Protein AF-A0A369W8A1-F1 (afdb_monomer_lite)

Secondary structure (DSSP, 8-state):
--HHHHHHHHHHTTSSS-EEE-TTSSEEEEEETTTEEEEEEEEGGGTEEEEEEEE-S--TTSHHHHHHHHHHHHTT-TTS-TTTS--TTTEEEEEEEETTEEEEEEEESS--HHHHHHHHHHHHHHHHHHHHHH-HHHHHHHH-----

pLDDT: mean 90.59, std 8.8, range [39.28, 98.0]

Radius of gyration: 14.81 Å; chains: 1; bounding box: 36×37×38 Å

Structure (mmCIF, N/CA/C/O backbone):
data_AF-A0A369W8A1-F1
#
_entry.id   AF-A0A369W8A1-F1
#
loop_
_atom_site.group_PDB
_atom_site.id
_atom_site.type_symbol
_atom_site.label_atom_id
_atom_site.label_alt_id
_atom_site.label_comp_id
_atom_site.label_asym_id
_atom_site.label_entity_id
_atom_site.label_seq_id
_atom_site.pdbx_PDB_ins_code
_atom_site.Cartn_x
_atom_site.Cartn_y
_atom_site.Cartn_z
_atom_site.occupancy
_atom_site.B_iso_or_equiv
_atom_site.auth_seq_id
_atom_site.auth_comp_id
_atom_site.auth_asym_id
_atom_site.auth_atom_id
_atom_site.pdbx_PDB_model_num
ATOM 1 N N . MET A 1 1 ? -5.017 -0.514 19.519 1.00 83.12 1 MET A N 1
ATOM 2 C CA . MET A 1 1 ? -3.753 -0.119 18.862 1.00 83.12 1 MET A CA 1
ATOM 3 C C . MET A 1 1 ? -4.070 0.862 17.750 1.00 83.12 1 MET A C 1
ATOM 5 O O . MET A 1 1 ? -4.787 0.500 16.817 1.00 83.12 1 MET A O 1
ATOM 9 N N . THR A 1 2 ? -3.591 2.091 17.908 1.00 90.31 2 THR A N 1
ATOM 10 C CA . THR A 1 2 ? -3.759 3.204 16.963 1.00 90.31 2 THR A CA 1
ATOM 11 C C . THR A 1 2 ? -2.743 3.112 15.814 1.00 90.31 2 THR A C 1
ATOM 13 O O . THR A 1 2 ? -1.913 2.198 15.776 1.00 90.31 2 THR A O 1
ATOM 16 N N . ILE A 1 3 ? -2.806 4.045 14.858 1.00 89.44 3 ILE A N 1
ATOM 17 C CA . ILE A 1 3 ? -1.811 4.157 13.778 1.00 89.44 3 ILE A CA 1
ATOM 18 C C . ILE A 1 3 ? -0.406 4.463 14.334 1.00 89.44 3 ILE A C 1
ATOM 20 O O . ILE A 1 3 ? 0.502 3.694 14.009 1.00 89.44 3 ILE A O 1
ATOM 24 N N . PRO A 1 4 ? -0.201 5.488 15.195 1.00 90.88 4 PRO A N 1
ATOM 25 C CA . PRO A 1 4 ? 1.105 5.745 15.807 1.00 90.88 4 PRO A CA 1
ATOM 26 C C . PRO A 1 4 ? 1.690 4.529 16.531 1.00 90.88 4 PRO A C 1
ATOM 28 O O . PRO A 1 4 ? 2.847 4.192 16.294 1.00 90.88 4 PRO A O 1
ATOM 31 N N . ASP A 1 5 ? 0.893 3.821 17.341 1.00 91.81 5 ASP A N 1
ATOM 32 C CA . ASP A 1 5 ? 1.361 2.636 18.081 1.00 91.81 5 ASP A CA 1
ATOM 33 C C . ASP A 1 5 ? 1.887 1.547 17.131 1.00 91.81 5 ASP A C 1
ATOM 35 O O . ASP A 1 5 ? 2.924 0.915 17.364 1.00 91.81 5 ASP A O 1
ATOM 39 N N . ALA A 1 6 ? 1.164 1.323 16.028 1.00 92.31 6 ALA A N 1
ATOM 40 C CA . ALA A 1 6 ? 1.552 0.345 15.025 1.00 92.31 6 ALA A CA 1
ATOM 41 C C . ALA A 1 6 ? 2.843 0.766 14.305 1.00 92.31 6 ALA A C 1
ATOM 43 O O . ALA A 1 6 ? 3.742 -0.059 14.155 1.00 92.31 6 ALA A O 1
ATOM 44 N N . LEU A 1 7 ? 2.969 2.036 13.902 1.00 91.12 7 LEU A N 1
ATOM 45 C CA . LEU A 1 7 ? 4.183 2.564 13.266 1.00 91.12 7 LEU A CA 1
ATOM 46 C C . LEU A 1 7 ? 5.392 2.519 14.212 1.00 91.12 7 LEU A C 1
ATOM 48 O O . LEU A 1 7 ? 6.480 2.123 13.795 1.00 91.12 7 LEU A O 1
ATOM 52 N N . GLN A 1 8 ? 5.201 2.832 15.496 1.00 90.88 8 GLN A N 1
ATOM 53 C CA . GLN A 1 8 ? 6.245 2.751 16.518 1.00 90.88 8 GLN A CA 1
ATOM 54 C C . GLN A 1 8 ? 6.793 1.329 16.665 1.00 90.88 8 GLN A C 1
ATOM 56 O O . GLN A 1 8 ? 8.005 1.147 16.788 1.00 90.88 8 GLN A O 1
ATOM 61 N N . THR A 1 9 ? 5.928 0.316 16.573 1.00 92.31 9 THR A N 1
ATOM 62 C CA . THR A 1 9 ? 6.351 -1.094 16.582 1.00 92.31 9 THR A CA 1
ATOM 63 C C . THR A 1 9 ? 7.307 -1.400 15.421 1.00 92.31 9 THR A C 1
ATOM 65 O O . THR A 1 9 ? 8.271 -2.144 15.586 1.00 92.31 9 THR A O 1
ATOM 68 N N . TYR A 1 10 ? 7.079 -0.817 14.240 1.00 89.94 10 TYR A N 1
ATOM 69 C CA . TYR A 1 10 ? 7.957 -0.994 13.079 1.00 89.94 10 TYR A CA 1
ATOM 70 C C . TYR A 1 10 ? 9.286 -0.243 13.207 1.00 89.94 10 TYR A C 1
ATOM 72 O O . TYR A 1 10 ? 10.302 -0.750 12.733 1.00 89.94 10 TYR A O 1
ATOM 80 N N . VAL A 1 11 ? 9.306 0.910 13.886 1.00 87.38 11 VAL A N 1
ATOM 81 C CA . VAL A 1 11 ? 10.557 1.605 14.236 1.00 87.38 11 VAL A CA 1
ATOM 82 C C . VAL A 1 11 ? 11.378 0.780 15.223 1.00 87.38 11 VAL A C 1
ATOM 84 O O . VAL A 1 11 ? 12.561 0.551 14.998 1.00 87.38 11 VAL A O 1
ATOM 87 N N . GLN A 1 12 ? 10.750 0.262 16.282 1.00 90.25 12 GLN A N 1
ATOM 88 C CA . GLN A 1 12 ? 11.426 -0.570 17.288 1.00 90.25 12 GLN A CA 1
ATOM 89 C C . GLN A 1 12 ? 12.017 -1.854 16.695 1.00 90.25 12 GLN A C 1
ATOM 91 O O . GLN A 1 12 ? 13.050 -2.328 17.152 1.00 90.25 12 GLN A O 1
ATOM 96 N N . ARG A 1 13 ? 11.381 -2.405 15.656 1.00 88.25 13 ARG A N 1
ATOM 97 C CA . ARG A 1 13 ? 11.874 -3.577 14.915 1.00 88.25 13 ARG A CA 1
ATOM 98 C C . ARG A 1 13 ? 12.942 -3.242 13.868 1.00 88.25 13 ARG A C 1
ATOM 100 O O . ARG A 1 13 ? 13.361 -4.139 13.147 1.00 88.25 13 ARG A O 1
ATOM 107 N N . GLY A 1 14 ? 13.334 -1.974 13.727 1.00 84.12 14 GLY A N 1
ATOM 108 C CA . GLY A 1 14 ? 14.305 -1.522 12.727 1.00 84.12 14 GLY A CA 1
ATOM 109 C C . GLY A 1 14 ? 13.802 -1.565 11.279 1.00 84.12 14 GLY A C 1
ATOM 110 O O . GLY A 1 14 ? 14.586 -1.364 10.357 1.00 84.12 14 GLY A O 1
ATOM 111 N N . ILE A 1 15 ? 12.504 -1.813 11.058 1.00 84.31 15 ILE A N 1
ATOM 112 C CA . ILE A 1 15 ? 11.904 -1.858 9.716 1.00 84.31 15 ILE A CA 1
ATOM 113 C C . ILE A 1 15 ? 11.782 -0.437 9.164 1.00 84.31 15 ILE A C 1
ATOM 115 O O . ILE A 1 15 ? 12.134 -0.184 8.014 1.00 84.31 15 ILE A O 1
ATOM 119 N N . PHE A 1 16 ? 11.311 0.500 9.987 1.00 86.06 16 PHE A N 1
ATOM 120 C CA . PHE A 1 16 ? 11.328 1.927 9.671 1.00 86.06 16 PHE A CA 1
ATOM 121 C C . PHE A 1 16 ? 12.467 2.594 10.435 1.00 86.06 16 PHE A C 1
ATOM 123 O O . PHE A 1 16 ? 12.690 2.284 11.602 1.00 86.06 16 PHE A O 1
ATOM 130 N N . LYS A 1 17 ? 13.159 3.555 9.815 1.00 81.56 17 LYS A N 1
ATOM 131 C CA . LYS A 1 17 ? 14.2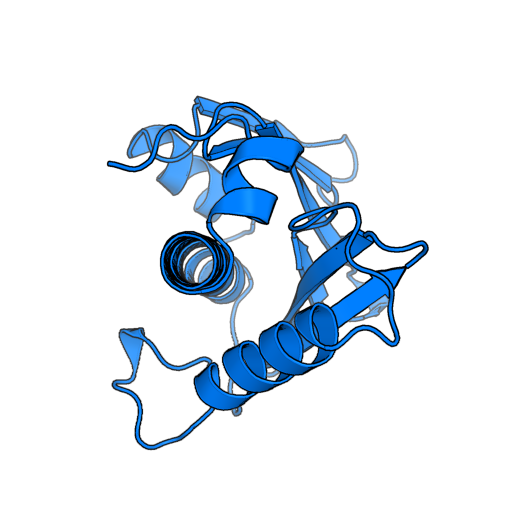22 4.298 10.516 1.00 81.56 17 LYS A CA 1
ATOM 132 C C . LYS A 1 17 ? 13.658 5.187 11.633 1.00 81.56 17 LYS A C 1
ATOM 134 O O . LYS A 1 17 ? 14.233 5.283 12.709 1.00 81.56 17 LYS A O 1
ATOM 139 N N . SER A 1 18 ? 12.550 5.861 11.345 1.00 81.06 18 SER A N 1
ATOM 140 C CA . SER A 1 18 ? 11.785 6.718 12.254 1.00 81.06 18 SER A CA 1
ATOM 141 C C . SER A 1 18 ? 10.435 7.040 11.609 1.00 81.06 18 SER A C 1
ATOM 143 O O . SER A 1 18 ? 10.258 6.791 10.412 1.00 81.06 18 SER A O 1
ATOM 145 N N . PHE A 1 19 ? 9.501 7.614 12.372 1.00 85.31 19 PHE A N 1
ATOM 146 C CA . PHE A 1 19 ? 8.342 8.297 11.802 1.00 85.31 19 PHE A CA 1
ATOM 147 C C . PHE A 1 19 ? 8.119 9.658 12.473 1.00 85.31 19 PHE A C 1
ATOM 149 O O . PHE A 1 19 ? 8.480 9.845 13.633 1.00 85.31 19 PHE A O 1
ATOM 156 N N . ASN A 1 20 ? 7.526 10.596 11.740 1.00 86.75 20 ASN A N 1
ATOM 157 C CA . ASN A 1 20 ? 7.063 11.882 12.247 1.00 86.75 20 ASN A CA 1
ATOM 158 C C . ASN A 1 20 ? 5.551 11.987 12.048 1.00 86.75 20 ASN A C 1
ATOM 160 O O . ASN A 1 20 ? 5.070 11.772 10.936 1.00 86.75 20 ASN A O 1
ATOM 164 N N . ALA A 1 21 ? 4.812 12.316 13.104 1.00 87.88 21 ALA A N 1
ATOM 165 C CA . ALA A 1 21 ? 3.382 12.583 13.021 1.00 87.88 21 ALA A CA 1
ATOM 166 C C . ALA A 1 21 ? 3.149 14.079 12.791 1.00 87.88 21 ALA A C 1
ATOM 168 O O . ALA A 1 21 ? 3.687 14.914 13.516 1.00 87.88 21 ALA A O 1
ATOM 169 N N . GLN A 1 22 ? 2.324 14.424 11.806 1.00 86.00 22 GLN A N 1
ATOM 170 C CA . GLN A 1 22 ? 1.840 15.795 11.660 1.00 86.00 22 GLN A CA 1
ATOM 171 C C . GLN A 1 22 ? 0.900 16.154 12.831 1.00 86.00 22 GLN A C 1
ATOM 173 O O . GLN A 1 22 ? 0.329 15.245 13.442 1.00 86.00 22 GLN A O 1
ATOM 178 N N . PRO A 1 23 ? 0.692 17.449 13.150 1.00 80.88 23 PRO A N 1
ATOM 179 C CA . PRO A 1 23 ? -0.108 17.871 14.308 1.00 80.88 23 PRO A CA 1
ATOM 180 C C . PRO A 1 23 ? -1.533 17.302 14.348 1.00 80.88 23 PRO A C 1
ATOM 182 O O . PRO A 1 23 ? -2.089 17.092 15.421 1.00 80.88 23 PRO A O 1
ATOM 185 N N . ASP A 1 24 ? -2.119 17.018 13.1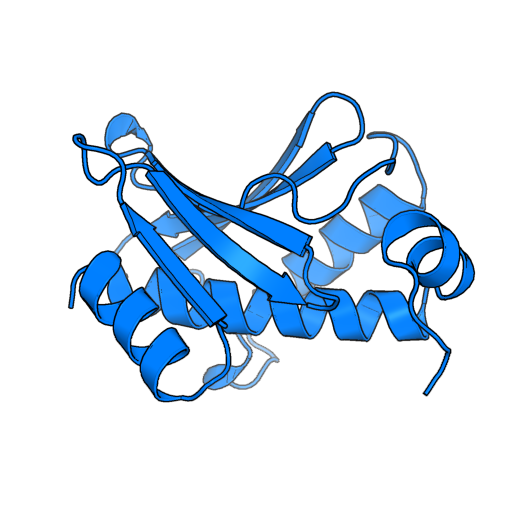82 1.00 81.44 24 ASP A N 1
ATOM 186 C CA . ASP A 1 24 ? -3.456 16.433 13.054 1.00 81.44 24 ASP A CA 1
ATOM 187 C C . ASP A 1 24 ? -3.497 14.910 13.279 1.00 81.44 24 ASP A C 1
ATOM 189 O O . ASP A 1 24 ? -4.577 14.319 13.246 1.00 81.44 24 ASP A O 1
ATOM 193 N N . GLN A 1 25 ? -2.334 14.272 13.467 1.00 79.56 25 GLN A N 1
ATOM 194 C CA . GLN A 1 25 ? -2.128 12.822 13.555 1.00 79.56 25 GLN A CA 1
ATOM 195 C C . GLN A 1 25 ? -2.822 12.030 12.438 1.00 79.56 25 GLN A C 1
ATOM 197 O O . GLN A 1 25 ? -3.193 10.865 12.602 1.00 79.56 25 GLN A O 1
ATOM 202 N N . ARG A 1 26 ? -3.010 12.658 11.275 1.00 85.19 26 ARG A N 1
ATOM 203 C CA . ARG A 1 26 ? -3.565 12.007 10.084 1.00 85.19 26 ARG A CA 1
ATOM 204 C C . ARG A 1 26 ? -2.499 11.700 9.062 1.00 85.19 26 ARG A C 1
ATOM 206 O O . ARG A 1 26 ? -2.750 10.890 8.179 1.00 85.19 26 ARG A O 1
ATOM 213 N N . LYS A 1 27 ? -1.332 12.325 9.152 1.00 88.94 27 LYS A N 1
ATOM 214 C CA . LYS A 1 27 ? -0.215 12.075 8.247 1.00 88.94 27 LYS A CA 1
ATOM 215 C C . LYS A 1 27 ? 1.013 11.685 9.042 1.00 88.94 27 LYS A C 1
ATOM 217 O O . LYS A 1 27 ? 1.346 12.334 10.034 1.00 88.94 27 LYS A O 1
ATOM 222 N N . PHE A 1 28 ? 1.667 10.632 8.580 1.00 89.00 28 PHE A N 1
ATOM 223 C CA . PHE A 1 28 ? 2.867 10.093 9.189 1.00 89.00 28 PHE A CA 1
ATOM 224 C C . PHE A 1 28 ? 3.930 9.905 8.119 1.00 89.00 28 PHE A C 1
ATOM 226 O O . PHE A 1 28 ? 3.725 9.141 7.175 1.00 89.00 28 PHE A O 1
ATOM 233 N N . ASP A 1 29 ? 5.057 10.583 8.281 1.00 86.19 29 ASP A N 1
ATOM 234 C CA . ASP A 1 29 ? 6.186 10.515 7.359 1.00 86.19 29 ASP A CA 1
ATOM 235 C C . ASP A 1 29 ? 7.212 9.545 7.931 1.00 86.19 29 ASP A C 1
ATOM 237 O O . ASP A 1 29 ? 7.593 9.680 9.090 1.00 86.19 29 ASP A O 1
ATOM 241 N N . PHE A 1 30 ? 7.684 8.580 7.151 1.00 81.75 30 PHE A N 1
ATOM 242 C CA . PHE A 1 30 ? 8.701 7.628 7.596 1.00 81.75 30 PHE A CA 1
ATOM 243 C C . PHE A 1 30 ? 9.667 7.302 6.462 1.00 81.75 30 PHE A C 1
ATOM 245 O O . PHE A 1 30 ? 9.395 7.542 5.287 1.00 81.75 30 PHE A O 1
ATOM 252 N N . VAL A 1 31 ? 10.842 6.794 6.824 1.00 78.38 31 VAL A N 1
ATOM 253 C CA . VAL A 1 31 ? 11.870 6.390 5.859 1.00 78.38 31 VAL A CA 1
ATOM 254 C C . VAL A 1 31 ? 11.938 4.872 5.823 1.00 78.38 31 VAL A C 1
ATOM 256 O O . VAL A 1 31 ? 12.181 4.237 6.853 1.00 78.38 31 VAL A O 1
ATOM 259 N N . TRP A 1 32 ? 11.735 4.309 4.634 1.00 80.94 32 TRP A N 1
ATOM 260 C CA . TRP A 1 32 ? 11.678 2.869 4.395 1.00 80.94 32 TRP A CA 1
ATOM 261 C C . TRP A 1 32 ? 12.206 2.523 2.993 1.00 80.94 32 TRP A C 1
ATOM 263 O O . TRP A 1 32 ? 12.472 3.440 2.226 1.00 80.94 32 TRP A O 1
ATOM 273 N N . LEU A 1 33 ? 12.431 1.231 2.704 1.00 73.38 33 LEU A N 1
ATOM 274 C CA . LEU A 1 33 ? 12.827 0.636 1.406 1.00 73.38 33 LEU A CA 1
ATOM 275 C C . LEU A 1 33 ? 13.706 1.540 0.507 1.00 73.38 33 LEU A C 1
AT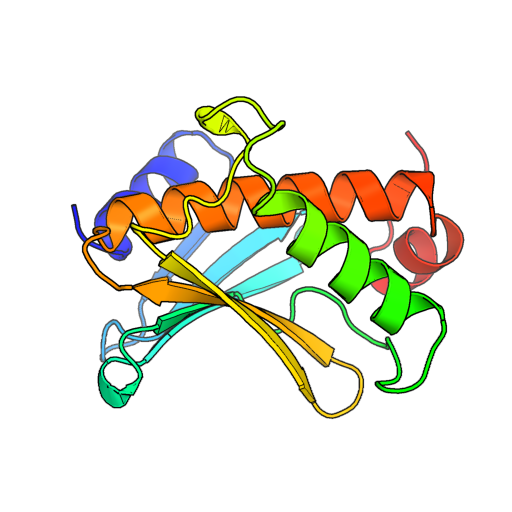OM 277 O O . LEU A 1 33 ? 13.222 2.440 -0.177 1.00 73.38 33 LEU A O 1
ATOM 281 N N . ASN A 1 34 ? 15.023 1.301 0.503 1.00 71.62 34 ASN A N 1
ATOM 282 C CA . ASN A 1 34 ? 16.032 2.126 -0.189 1.00 71.62 34 ASN A CA 1
ATOM 283 C C . ASN A 1 34 ? 16.071 3.593 0.280 1.00 71.62 34 ASN A C 1
ATOM 285 O O . ASN A 1 34 ? 16.364 4.511 -0.484 1.00 71.62 34 ASN A O 1
ATOM 289 N N . ARG A 1 35 ? 15.793 3.817 1.574 1.00 72.44 35 ARG A N 1
ATOM 290 C CA . ARG A 1 35 ? 15.819 5.135 2.240 1.00 72.44 35 ARG A CA 1
ATOM 291 C C . ARG A 1 35 ? 14.887 6.170 1.596 1.00 72.44 35 ARG A C 1
ATOM 293 O O . ARG A 1 35 ? 15.097 7.373 1.764 1.00 72.44 35 ARG A O 1
ATOM 300 N N . LYS A 1 36 ? 13.844 5.727 0.893 1.00 78.69 36 LYS A N 1
ATOM 301 C CA . LYS A 1 36 ? 12.827 6.624 0.350 1.00 78.69 36 LYS A CA 1
ATOM 302 C C . LYS A 1 36 ? 11.911 7.095 1.472 1.00 78.69 36 LYS A C 1
ATOM 304 O O . LYS A 1 36 ? 11.589 6.360 2.409 1.00 78.69 36 LYS A O 1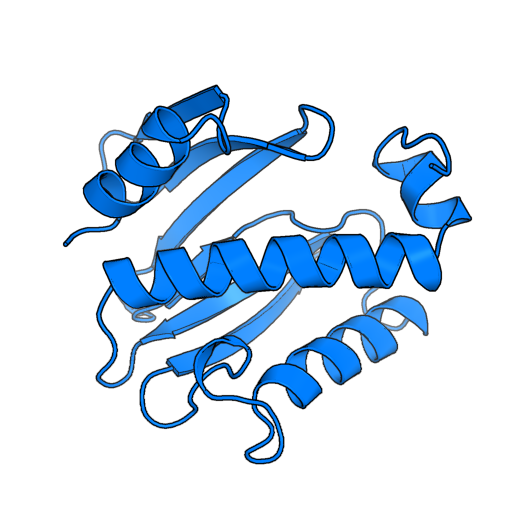
ATOM 309 N N . ARG A 1 37 ? 11.509 8.360 1.386 1.00 82.38 37 ARG A N 1
ATOM 310 C CA . ARG A 1 37 ? 10.483 8.908 2.267 1.00 82.38 37 ARG A CA 1
ATOM 311 C C . ARG A 1 37 ? 9.129 8.419 1.767 1.00 82.38 37 ARG A C 1
ATOM 313 O O . ARG A 1 37 ? 8.832 8.546 0.585 1.00 82.38 37 ARG A O 1
ATOM 320 N N . MET A 1 38 ? 8.355 7.840 2.668 1.00 85.75 38 MET A N 1
ATOM 321 C CA . MET A 1 38 ? 7.005 7.361 2.422 1.00 85.75 38 MET A CA 1
ATOM 322 C C . MET A 1 38 ? 6.057 8.004 3.426 1.00 85.75 38 MET A C 1
ATOM 324 O O . MET A 1 38 ? 6.473 8.464 4.494 1.00 85.75 38 MET A O 1
ATOM 328 N N . HIS A 1 39 ? 4.776 8.022 3.074 1.00 90.19 39 HIS A N 1
ATOM 329 C CA . HIS A 1 39 ? 3.755 8.709 3.850 1.00 90.19 39 HIS A CA 1
ATOM 330 C C . HIS A 1 39 ? 2.563 7.790 4.089 1.00 90.19 39 HIS A C 1
ATOM 332 O O . HIS A 1 39 ? 2.057 7.165 3.158 1.00 90.19 39 HIS A O 1
ATOM 338 N N . VAL A 1 40 ? 2.081 7.732 5.327 1.00 92.56 40 VAL A N 1
ATOM 339 C CA . VAL A 1 40 ? 0.811 7.095 5.688 1.00 92.56 40 VAL A CA 1
ATOM 340 C C . VAL A 1 40 ? -0.205 8.171 5.998 1.00 92.56 40 VAL A C 1
ATOM 342 O O . VAL A 1 40 ? 0.024 9.019 6.856 1.00 92.56 40 VAL A O 1
ATOM 345 N N . HIS A 1 41 ? -1.336 8.129 5.303 1.00 93.94 41 HIS A N 1
ATOM 346 C CA . HIS A 1 41 ? -2.450 9.045 5.491 1.00 93.94 41 HIS A CA 1
ATOM 347 C C . HIS A 1 41 ? -3.662 8.307 6.058 1.00 93.94 41 HIS A C 1
ATOM 349 O O . HIS A 1 41 ? -4.145 7.344 5.464 1.00 93.94 41 HIS A O 1
ATOM 355 N N . TRP A 1 42 ? -4.199 8.805 7.166 1.00 93.31 42 TRP A N 1
ATOM 356 C CA . TRP A 1 42 ? -5.510 8.455 7.686 1.00 93.31 42 TRP A CA 1
ATOM 357 C C . TRP A 1 42 ? -6.564 9.427 7.169 1.00 93.31 42 TRP A C 1
ATOM 359 O O . TRP A 1 42 ? -6.601 10.603 7.535 1.00 93.31 42 TRP A O 1
ATOM 369 N N . ASN A 1 43 ? -7.456 8.924 6.325 1.00 90.69 43 ASN A N 1
ATOM 370 C CA . ASN A 1 43 ? -8.630 9.651 5.882 1.00 90.69 43 ASN A CA 1
ATOM 371 C C . ASN A 1 43 ? -9.843 9.196 6.696 1.00 90.69 43 ASN A C 1
ATOM 373 O O . ASN A 1 43 ? -10.498 8.216 6.341 1.00 90.69 43 ASN A O 1
ATOM 377 N N . ALA A 1 44 ? -10.151 9.939 7.761 1.00 87.56 44 ALA A N 1
ATOM 378 C CA . ALA A 1 44 ? -11.298 9.660 8.621 1.00 87.56 44 ALA A CA 1
ATOM 379 C C . ALA A 1 44 ? -12.631 9.674 7.847 1.00 87.56 44 ALA A C 1
ATOM 381 O O . ALA A 1 44 ? -13.458 8.794 8.047 1.00 87.56 44 ALA A O 1
ATOM 382 N N . GLY A 1 45 ? -12.813 10.608 6.904 1.00 88.94 45 GLY A N 1
ATOM 383 C CA . GLY A 1 45 ? -14.050 10.711 6.118 1.00 88.94 45 GLY A CA 1
ATOM 384 C C . GLY A 1 45 ? -14.280 9.532 5.167 1.00 88.94 45 GLY A C 1
ATOM 385 O O . GLY A 1 45 ? -15.418 9.201 4.858 1.00 88.94 45 GLY A O 1
ATOM 386 N N . ARG A 1 46 ? -13.208 8.869 4.715 1.00 90.19 46 ARG A N 1
ATOM 387 C CA . ARG A 1 46 ? -13.279 7.651 3.886 1.00 90.19 46 ARG A CA 1
ATOM 388 C C . ARG A 1 46 ? -13.033 6.366 4.674 1.00 90.19 46 ARG A C 1
ATOM 390 O O . ARG A 1 46 ? -12.962 5.307 4.052 1.00 90.19 46 ARG A O 1
ATOM 397 N N . ASN A 1 47 ? -12.847 6.471 5.990 1.00 94.19 47 ASN A N 1
ATOM 398 C CA . ASN A 1 47 ? -12.421 5.394 6.879 1.00 94.19 47 ASN A CA 1
ATOM 399 C C . ASN A 1 47 ? -11.239 4.581 6.311 1.00 94.19 47 ASN A C 1
ATOM 401 O O . ASN A 1 47 ? -11.274 3.353 6.294 1.00 94.19 47 ASN A O 1
ATOM 405 N N . ALA A 1 48 ? -10.222 5.250 5.755 1.00 96.06 48 ALA A N 1
ATOM 406 C CA . ALA A 1 48 ? -9.161 4.591 4.988 1.00 96.06 48 ALA A CA 1
ATOM 407 C C . ALA A 1 48 ? -7.752 5.019 5.401 1.00 96.06 48 ALA A C 1
ATOM 409 O O . ALA A 1 48 ? -7.474 6.209 5.548 1.00 96.06 48 ALA A O 1
ATOM 410 N N . ILE A 1 49 ? -6.853 4.041 5.526 1.00 96.56 49 ILE A N 1
ATOM 411 C CA . ILE A 1 49 ? -5.411 4.240 5.702 1.00 96.56 49 ILE A CA 1
ATOM 412 C C . ILE A 1 49 ? -4.742 4.022 4.350 1.00 96.56 49 ILE A C 1
ATOM 414 O O . ILE A 1 49 ? -4.941 2.980 3.731 1.00 96.56 49 ILE A O 1
ATOM 418 N N . VAL A 1 50 ? -3.949 4.981 3.884 1.00 96.06 50 VAL A N 1
ATOM 419 C CA . VAL A 1 50 ? -3.311 4.933 2.564 1.00 96.06 50 VAL A CA 1
ATOM 420 C C . VAL A 1 50 ? -1.823 5.224 2.694 1.00 96.06 50 VAL A C 1
ATOM 422 O O . VAL A 1 50 ? -1.443 6.287 3.175 1.00 96.06 50 VAL A O 1
ATOM 425 N N . PHE A 1 51 ? -0.989 4.299 2.228 1.00 94.44 51 PHE A N 1
ATOM 426 C CA . PHE A 1 51 ? 0.411 4.562 1.920 1.00 94.44 51 PHE A CA 1
ATOM 427 C C . PHE A 1 51 ? 0.447 5.334 0.600 1.00 94.44 51 PHE A C 1
ATOM 429 O O . PHE A 1 51 ? 0.038 4.823 -0.450 1.00 94.44 51 PHE A O 1
ATOM 436 N N . LYS A 1 52 ? 0.865 6.594 0.662 1.00 92.81 52 LYS A N 1
ATOM 437 C CA . LYS A 1 52 ? 0.981 7.466 -0.505 1.00 92.81 52 LYS A CA 1
ATOM 438 C C . LYS A 1 52 ? 2.319 7.250 -1.192 1.00 92.81 52 LYS A C 1
ATOM 440 O O . LYS A 1 52 ? 3.302 6.887 -0.551 1.00 92.81 52 LYS A O 1
ATOM 445 N N . ASP A 1 53 ? 2.300 7.489 -2.498 1.00 90.88 53 ASP A N 1
ATOM 446 C CA . ASP A 1 53 ? 3.495 7.618 -3.330 1.00 90.88 53 ASP A CA 1
ATOM 447 C C . ASP A 1 53 ? 4.428 6.399 -3.239 1.00 90.88 53 ASP A C 1
ATOM 449 O O . ASP A 1 53 ? 5.644 6.496 -3.109 1.00 90.88 53 ASP A O 1
ATOM 453 N N . VAL A 1 54 ? 3.815 5.212 -3.287 1.00 92.94 54 VAL A N 1
ATOM 454 C CA . VAL A 1 54 ? 4.489 3.918 -3.138 1.00 92.94 54 VAL A CA 1
ATOM 455 C C . VAL A 1 54 ? 5.309 3.586 -4.379 1.00 92.94 54 VAL A C 1
ATOM 457 O O . VAL A 1 54 ? 6.448 3.152 -4.253 1.00 92.94 54 VAL A O 1
ATOM 460 N N . LEU A 1 55 ? 4.741 3.794 -5.571 1.00 93.38 55 LEU A N 1
ATOM 461 C CA . LEU A 1 55 ? 5.406 3.558 -6.855 1.00 93.38 55 LEU A CA 1
ATOM 462 C C . LEU A 1 55 ? 5.264 4.798 -7.740 1.00 93.38 55 LEU A C 1
ATOM 464 O O . LEU A 1 55 ? 4.155 5.291 -7.940 1.00 93.38 55 LEU A O 1
ATOM 468 N N . HIS A 1 56 ? 6.373 5.297 -8.275 1.00 92.38 56 HIS A N 1
ATOM 469 C CA . HIS A 1 56 ? 6.422 6.504 -9.109 1.00 92.38 56 HIS A CA 1
ATOM 470 C C . HIS A 1 56 ? 6.539 6.145 -10.588 1.00 92.38 56 HIS A C 1
ATOM 472 O O . HIS A 1 56 ? 6.923 5.030 -10.912 1.00 92.38 56 HIS A O 1
ATOM 478 N N . ASN A 1 57 ? 6.246 7.083 -11.488 1.00 95.25 57 ASN A N 1
ATOM 479 C CA . ASN A 1 57 ? 6.453 6.922 -12.931 1.00 95.25 57 ASN A CA 1
ATOM 480 C C . ASN A 1 57 ? 5.754 5.697 -13.554 1.00 95.25 57 ASN A C 1
ATOM 482 O O . ASN A 1 57 ? 6.232 5.140 -14.536 1.00 95.25 57 ASN A O 1
ATOM 486 N N . ILE A 1 58 ? 4.591 5.298 -13.027 1.00 96.38 58 ILE A N 1
ATOM 487 C CA . ILE A 1 58 ? 3.761 4.235 -13.609 1.00 96.38 58 ILE A CA 1
ATOM 488 C C . ILE A 1 58 ? 2.518 4.861 -14.258 1.00 96.38 58 ILE A C 1
ATOM 490 O O . ILE A 1 58 ? 1.551 5.159 -13.550 1.00 96.38 58 ILE A O 1
ATOM 494 N N . PRO A 1 59 ? 2.462 5.030 -15.594 1.00 96.94 59 PRO A N 1
ATOM 495 C CA . PRO A 1 59 ? 1.297 5.617 -16.252 1.00 96.94 59 PRO A CA 1
ATOM 496 C C . PRO A 1 59 ? 0.012 4.817 -16.002 1.00 96.94 59 PRO A C 1
ATOM 498 O O . PRO A 1 59 ? 0.001 3.593 -16.097 1.00 96.94 59 PRO A O 1
ATOM 501 N N . ALA A 1 60 ? -1.110 5.499 -15.758 1.00 94.69 60 ALA A N 1
ATOM 502 C CA . ALA A 1 60 ? -2.374 4.864 -15.355 1.00 94.69 60 ALA A CA 1
ATOM 503 C C . ALA A 1 60 ? -3.002 3.913 -16.398 1.00 94.69 60 ALA A C 1
ATOM 505 O O . ALA A 1 60 ? -3.907 3.148 -16.072 1.00 94.69 60 ALA A O 1
ATOM 506 N N . ARG A 1 61 ? -2.556 3.951 -17.658 1.00 95.00 61 ARG A N 1
ATOM 507 C CA . ARG A 1 61 ? -3.008 3.037 -18.725 1.00 95.00 61 ARG A CA 1
ATOM 508 C C . ARG A 1 61 ? -1.930 2.033 -19.151 1.00 95.00 61 ARG A C 1
ATOM 510 O O . ARG A 1 61 ? -2.130 1.298 -20.114 1.00 95.00 61 ARG A O 1
ATOM 517 N N . SER A 1 62 ? -0.793 1.989 -18.456 1.00 97.12 62 SER A N 1
ATOM 518 C CA . SER A 1 62 ? 0.316 1.104 -18.810 1.00 97.12 62 SER A CA 1
ATOM 519 C C . SER A 1 62 ? 0.005 -0.364 -18.505 1.00 97.12 62 SER A C 1
ATOM 521 O O . SER A 1 62 ? -0.879 -0.707 -17.711 1.00 97.12 62 SER A O 1
ATOM 523 N N . ARG A 1 63 ? 0.762 -1.267 -19.139 1.00 97.12 63 ARG A N 1
ATOM 524 C CA . ARG A 1 63 ? 0.797 -2.685 -18.755 1.00 97.12 63 ARG A CA 1
ATOM 525 C C . ARG A 1 63 ? 1.209 -2.843 -17.289 1.00 97.12 63 ARG A C 1
ATOM 527 O O . ARG A 1 63 ? 0.540 -3.560 -16.554 1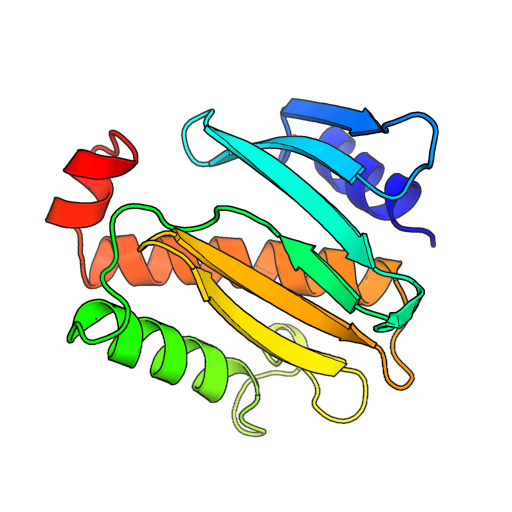.00 97.12 63 ARG A O 1
ATOM 534 N N . HIS A 1 64 ? 2.230 -2.104 -16.869 1.00 97.50 64 HIS A N 1
ATOM 535 C CA . HIS A 1 64 ? 2.755 -2.131 -15.510 1.00 97.50 64 HIS A CA 1
ATOM 536 C C . HIS A 1 64 ? 1.674 -1.834 -14.464 1.00 97.50 64 HIS A C 1
ATOM 538 O O . HIS A 1 64 ? 1.462 -2.633 -13.556 1.00 97.50 64 HIS A O 1
ATOM 544 N N . TYR A 1 65 ? 0.877 -0.775 -14.641 1.00 97.62 65 TYR A N 1
ATOM 545 C CA . TYR A 1 65 ? -0.201 -0.468 -13.696 1.00 97.62 65 TYR A CA 1
ATOM 546 C C . TYR A 1 65 ? -1.291 -1.548 -13.648 1.00 97.62 65 TYR A C 1
ATOM 548 O O . TYR A 1 65 ? -1.822 -1.854 -12.576 1.00 97.62 65 TYR A O 1
ATOM 556 N N . ARG A 1 66 ? -1.634 -2.150 -14.796 1.00 97.69 66 ARG A N 1
ATOM 557 C CA . ARG A 1 66 ? -2.595 -3.265 -14.841 1.00 97.69 66 ARG A CA 1
ATOM 558 C C . ARG A 1 66 ? -2.087 -4.467 -14.049 1.00 97.69 66 ARG A C 1
ATOM 560 O O . ARG A 1 66 ? -2.867 -5.060 -13.308 1.00 97.69 66 ARG A O 1
ATOM 567 N N . GLU A 1 67 ? -0.800 -4.781 -14.157 1.00 97.75 67 GLU A N 1
ATOM 568 C CA . GLU A 1 67 ? -0.167 -5.853 -13.386 1.00 97.75 67 GLU A CA 1
ATOM 569 C C . GLU A 1 67 ? -0.129 -5.543 -11.886 1.00 97.75 67 GLU A C 1
ATOM 571 O O . GLU A 1 67 ? -0.482 -6.410 -11.092 1.00 97.75 67 GLU A O 1
ATOM 576 N N . VAL A 1 68 ? 0.171 -4.301 -11.484 1.00 97.50 68 VAL A N 1
ATOM 577 C CA . VAL A 1 68 ? 0.065 -3.871 -10.076 1.00 97.50 68 VAL A CA 1
ATOM 578 C C . VAL A 1 68 ? -1.344 -4.110 -9.540 1.00 97.50 68 VAL A C 1
ATOM 580 O O . VAL A 1 68 ? -1.520 -4.709 -8.479 1.00 97.50 68 VAL A O 1
ATOM 583 N N . ARG A 1 69 ? -2.376 -3.685 -10.278 1.00 97.38 69 ARG A N 1
ATOM 584 C CA . ARG A 1 69 ? -3.767 -3.906 -9.863 1.00 97.38 69 ARG A CA 1
ATOM 585 C C . ARG A 1 69 ? -4.124 -5.388 -9.789 1.00 97.38 69 ARG A C 1
ATOM 587 O O . ARG A 1 69 ? -4.825 -5.783 -8.861 1.00 97.38 69 ARG A O 1
ATOM 594 N N . ALA A 1 70 ? -3.667 -6.192 -10.746 1.00 96.88 70 ALA A N 1
ATOM 595 C CA . ALA A 1 70 ? -3.910 -7.631 -10.757 1.00 96.88 70 ALA A CA 1
ATOM 596 C C . ALA A 1 70 ? -3.238 -8.319 -9.561 1.00 96.88 70 ALA A C 1
ATOM 598 O O . ALA A 1 70 ? -3.887 -9.095 -8.860 1.00 96.88 70 ALA A O 1
ATOM 599 N N . TYR A 1 71 ? -1.983 -7.969 -9.273 1.00 96.75 71 TYR A N 1
ATOM 600 C CA . TYR A 1 71 ? -1.246 -8.468 -8.118 1.00 96.75 71 TYR A CA 1
ATOM 601 C C . TYR A 1 71 ? -1.967 -8.148 -6.806 1.00 96.75 71 TYR A C 1
ATOM 603 O O . TYR A 1 71 ? -2.224 -9.046 -6.002 1.00 96.75 71 TYR A O 1
ATOM 611 N N . LEU A 1 72 ? -2.352 -6.880 -6.627 1.00 96.75 72 LEU A N 1
ATOM 612 C CA . LEU A 1 72 ? -3.084 -6.395 -5.459 1.00 96.75 72 LEU A CA 1
ATOM 613 C C . LEU A 1 72 ? -4.440 -7.096 -5.307 1.00 96.75 72 LEU A C 1
ATOM 615 O O . LEU A 1 72 ? -4.750 -7.579 -4.222 1.00 96.75 72 LEU A O 1
ATOM 619 N N . LYS A 1 73 ? -5.214 -7.243 -6.391 1.00 95.31 73 LYS A N 1
ATOM 620 C CA . LYS A 1 73 ? -6.472 -8.009 -6.382 1.00 95.31 73 LYS A CA 1
ATOM 621 C C . LYS A 1 73 ? -6.243 -9.468 -5.979 1.00 95.31 73 LYS A C 1
ATOM 623 O O . LYS A 1 73 ? -7.017 -10.019 -5.209 1.00 95.31 73 LYS A O 1
ATOM 628 N N . GLY A 1 74 ? -5.154 -10.087 -6.432 1.00 95.62 74 GLY A N 1
ATOM 629 C CA . GLY A 1 74 ? -4.784 -11.442 -6.019 1.00 95.62 74 GLY A CA 1
ATOM 630 C C . GLY A 1 74 ? -4.569 -11.578 -4.508 1.00 95.62 74 GLY A C 1
ATOM 631 O O . GLY A 1 74 ? -4.778 -12.657 -3.962 1.00 95.62 74 GLY A O 1
ATOM 632 N N . ARG A 1 75 ? -4.217 -10.491 -3.805 1.00 96.19 75 ARG A N 1
ATOM 633 C CA . ARG A 1 75 ? -4.025 -10.501 -2.347 1.00 96.19 75 ARG A CA 1
ATOM 634 C C . ARG A 1 75 ? -5.321 -10.609 -1.551 1.00 96.19 75 ARG A C 1
ATOM 636 O O . ARG A 1 75 ? -5.236 -10.844 -0.353 1.00 96.19 75 ARG A O 1
ATOM 643 N N . THR A 1 76 ? -6.491 -10.486 -2.172 1.00 94.75 76 THR A N 1
ATOM 644 C CA . THR A 1 76 ? -7.786 -10.727 -1.513 1.00 94.75 76 THR A CA 1
ATOM 645 C C . THR A 1 76 ? -8.330 -12.134 -1.776 1.00 94.75 76 THR A C 1
ATOM 647 O O . THR A 1 76 ? -9.443 -12.431 -1.353 1.00 94.75 76 THR A O 1
ATOM 650 N N . SER A 1 77 ? -7.599 -12.995 -2.500 1.00 94.19 77 SER A N 1
ATOM 651 C CA . SER A 1 77 ? -8.078 -14.346 -2.828 1.00 94.19 77 SER A CA 1
ATOM 652 C C . SER A 1 77 ? -8.202 -15.215 -1.570 1.00 94.19 77 SER A C 1
ATOM 654 O O . SER A 1 77 ? -7.252 -15.232 -0.778 1.00 94.19 77 SER A O 1
ATOM 656 N N . PRO A 1 78 ? -9.303 -15.975 -1.394 1.00 92.12 78 PRO A N 1
ATOM 657 C CA . PRO A 1 78 ? -9.441 -16.924 -0.293 1.00 92.12 78 PRO A CA 1
ATOM 658 C C . PRO A 1 78 ? -8.374 -18.029 -0.316 1.00 92.12 78 PRO A C 1
ATOM 660 O O . PRO A 1 78 ? -8.055 -18.552 0.749 1.00 92.12 78 PRO A O 1
ATOM 663 N N . ASP A 1 79 ? -7.766 -18.306 -1.473 1.00 93.75 79 ASP A N 1
ATOM 664 C CA . ASP A 1 79 ? -6.728 -19.334 -1.640 1.00 93.75 79 ASP A CA 1
ATOM 665 C C . ASP A 1 79 ? -5.391 -18.961 -0.981 1.00 93.75 79 ASP A C 1
ATOM 667 O O . ASP A 1 79 ? -4.508 -19.802 -0.813 1.00 93.75 79 ASP A O 1
ATOM 671 N N . LEU A 1 80 ? -5.204 -17.689 -0.610 1.00 92.94 80 LEU A N 1
ATOM 672 C CA . LEU A 1 80 ? -4.018 -17.267 0.124 1.00 92.94 80 LEU A CA 1
ATOM 673 C C . LEU A 1 80 ? -4.140 -17.610 1.616 1.00 92.94 80 LEU A C 1
ATOM 675 O O . LEU A 1 80 ? -5.196 -17.383 2.216 1.00 92.94 80 LEU A O 1
ATOM 679 N N . PRO A 1 81 ? -3.033 -18.032 2.261 1.00 92.00 81 PRO A N 1
ATOM 680 C CA . PRO A 1 81 ? -2.977 -18.154 3.712 1.00 92.00 81 PRO A CA 1
ATOM 681 C C . PRO A 1 81 ? -3.412 -16.857 4.401 1.00 92.00 81 PRO A C 1
ATOM 683 O O . PRO A 1 81 ? -3.038 -15.766 3.965 1.00 92.00 81 PRO A O 1
ATOM 686 N N . ALA A 1 82 ? -4.134 -16.970 5.520 1.00 88.00 82 ALA A N 1
ATOM 687 C CA . ALA A 1 82 ? -4.743 -15.830 6.215 1.00 88.00 82 ALA A CA 1
ATOM 688 C C . ALA A 1 82 ? -3.760 -14.679 6.510 1.00 88.00 82 ALA A C 1
ATOM 690 O O . ALA A 1 82 ? -4.104 -13.513 6.359 1.00 88.00 82 ALA A O 1
ATOM 691 N N . HIS A 1 83 ? -2.508 -14.989 6.859 1.00 84.81 83 HIS A N 1
ATOM 692 C CA . HIS A 1 83 ? -1.483 -13.982 7.155 1.00 84.81 83 HIS A CA 1
ATOM 693 C C . HIS A 1 83 ? -0.975 -13.216 5.911 1.00 84.81 83 HIS A C 1
ATOM 695 O O . HIS A 1 83 ? -0.451 -12.106 6.040 1.00 84.81 83 HIS A O 1
ATOM 701 N N . ARG A 1 84 ? -1.140 -13.779 4.704 1.00 88.38 84 ARG A N 1
ATOM 702 C CA . ARG A 1 84 ? -0.814 -13.138 3.413 1.00 88.38 84 ARG A CA 1
ATOM 703 C C . ARG A 1 84 ? -2.030 -12.529 2.722 1.00 88.38 84 ARG A C 1
ATOM 705 O O . ARG A 1 84 ? -1.874 -11.734 1.796 1.00 88.38 84 ARG A O 1
ATOM 712 N N . ARG A 1 85 ? -3.233 -12.903 3.144 1.00 95.06 85 ARG A N 1
ATOM 713 C CA . ARG A 1 85 ? -4.485 -12.417 2.575 1.00 95.06 85 ARG A CA 1
ATOM 714 C C . ARG A 1 85 ? -4.853 -11.055 3.161 1.00 95.06 85 ARG A C 1
ATOM 716 O O . ARG A 1 85 ? -4.713 -10.801 4.353 1.00 95.06 85 ARG A O 1
ATOM 723 N N . VAL A 1 86 ? -5.328 -10.157 2.309 1.00 96.50 86 VAL A N 1
ATOM 724 C CA . VAL A 1 86 ? -6.124 -9.001 2.718 1.00 96.50 86 VAL A CA 1
ATOM 725 C C . VAL A 1 86 ? -7.549 -9.506 2.869 1.00 96.50 86 VAL A C 1
ATOM 727 O O . VAL A 1 86 ? -8.195 -9.832 1.876 1.00 96.50 86 VAL A O 1
ATOM 730 N N . ASP A 1 87 ? -7.992 -9.633 4.113 1.00 95.44 87 ASP A N 1
ATOM 731 C CA . ASP A 1 87 ? -9.311 -10.166 4.420 1.00 95.44 87 ASP A CA 1
ATOM 732 C C . ASP A 1 87 ? -10.416 -9.187 3.969 1.00 95.44 87 ASP A C 1
ATOM 734 O O . ASP A 1 87 ? -10.454 -8.060 4.481 1.00 95.44 87 ASP A O 1
ATOM 738 N N . PRO A 1 88 ? -11.287 -9.583 3.017 1.00 94.81 88 PRO A N 1
ATOM 739 C CA . PRO A 1 88 ? -12.334 -8.713 2.495 1.00 94.81 88 PRO A CA 1
ATOM 740 C C . PRO A 1 88 ? -13.424 -8.387 3.523 1.00 94.81 88 PRO A C 1
ATOM 742 O O . PRO A 1 88 ? -14.120 -7.387 3.339 1.00 94.81 88 PRO A O 1
ATOM 745 N N . ASP A 1 89 ? -13.569 -9.158 4.604 1.00 95.06 89 ASP A N 1
ATOM 746 C CA . ASP A 1 89 ? -14.540 -8.869 5.667 1.00 95.06 89 ASP A CA 1
ATOM 747 C C . ASP A 1 89 ? -14.034 -7.760 6.597 1.00 95.06 89 ASP A C 1
ATOM 749 O O . ASP A 1 89 ? -14.810 -6.973 7.146 1.00 95.06 89 ASP A O 1
ATOM 753 N N . LEU A 1 90 ? -12.709 -7.650 6.732 1.00 95.94 90 LEU A N 1
ATOM 754 C CA . LEU A 1 90 ? -12.060 -6.639 7.563 1.00 95.94 90 LEU A CA 1
ATOM 755 C C . LEU A 1 90 ? -11.768 -5.349 6.790 1.00 95.94 90 LEU A C 1
ATOM 757 O O . LEU A 1 90 ? -11.871 -4.257 7.364 1.00 95.94 90 LEU A O 1
ATOM 761 N N . PHE A 1 91 ? -11.391 -5.465 5.511 1.00 97.44 91 PHE A N 1
ATOM 762 C CA . PHE A 1 91 ? -10.864 -4.355 4.721 1.00 97.44 91 PHE A CA 1
ATOM 763 C C . PHE A 1 91 ? -11.277 -4.405 3.245 1.00 97.44 91 PHE A C 1
ATOM 765 O O . PHE A 1 91 ? -11.302 -5.467 2.634 1.00 97.44 91 PHE A O 1
ATOM 772 N N . ASP A 1 92 ? -11.465 -3.236 2.628 1.00 96.75 92 ASP A N 1
ATOM 773 C CA . ASP A 1 92 ? -11.407 -3.105 1.166 1.00 96.75 92 ASP A CA 1
ATOM 774 C C . ASP A 1 92 ? -10.032 -2.600 0.733 1.00 96.75 92 ASP A C 1
ATOM 776 O O . ASP A 1 92 ? -9.535 -1.589 1.242 1.00 96.75 92 ASP A O 1
ATOM 780 N N . LEU A 1 93 ? -9.432 -3.267 -0.253 1.00 97.00 93 LEU A N 1
ATOM 781 C CA . LEU A 1 93 ? -8.163 -2.842 -0.830 1.00 97.00 93 LEU A CA 1
ATOM 782 C C . LEU A 1 93 ? -8.345 -1.632 -1.751 1.00 97.00 93 LEU A C 1
ATOM 784 O O . LEU A 1 93 ? -9.160 -1.639 -2.673 1.00 97.00 93 LEU A O 1
ATOM 788 N N . VAL A 1 94 ? -7.537 -0.602 -1.524 1.00 95.88 94 VAL A N 1
ATOM 789 C CA . VAL A 1 94 ? -7.523 0.646 -2.286 1.00 95.88 94 VAL A CA 1
ATOM 790 C C . VAL A 1 94 ? -6.220 0.731 -3.075 1.00 95.88 94 VAL A C 1
ATOM 792 O O . VAL A 1 94 ? -5.134 0.563 -2.525 1.00 95.88 94 VAL A O 1
ATOM 795 N N . CYS A 1 95 ? -6.320 1.019 -4.370 1.00 96.62 95 CYS A N 1
ATOM 796 C CA . CYS A 1 95 ? -5.181 1.320 -5.231 1.00 96.62 95 CYS A CA 1
ATOM 797 C C . CYS A 1 95 ? -5.531 2.536 -6.084 1.00 96.62 95 CYS A C 1
ATOM 799 O O . CYS A 1 95 ? -6.443 2.484 -6.910 1.00 96.62 95 CYS A O 1
ATOM 801 N N . GLU A 1 96 ? -4.816 3.633 -5.872 1.00 95.44 96 GLU A N 1
ATOM 802 C CA . GLU A 1 96 ? -5.025 4.897 -6.572 1.00 95.44 96 GLU A CA 1
ATOM 803 C C . GLU A 1 96 ? -3.803 5.181 -7.441 1.00 95.44 96 GLU A C 1
ATOM 805 O O . GLU A 1 96 ? -2.679 4.998 -6.989 1.00 95.44 96 GLU A O 1
ATOM 810 N N . ASN A 1 97 ? -4.007 5.644 -8.673 1.00 96.44 97 ASN A N 1
ATOM 811 C CA . ASN A 1 97 ? -2.933 6.170 -9.509 1.00 96.44 97 ASN A CA 1
ATOM 812 C C . ASN A 1 97 ? -3.298 7.587 -9.931 1.00 96.44 97 ASN A C 1
ATOM 814 O O . ASN A 1 97 ? -4.283 7.794 -10.640 1.00 96.44 97 ASN A O 1
ATOM 818 N N . HIS A 1 98 ? -2.514 8.553 -9.470 1.00 95.06 98 HIS A N 1
ATOM 819 C CA . HIS A 1 98 ? -2.696 9.955 -9.798 1.00 95.06 98 HIS A CA 1
ATOM 820 C C . HIS A 1 98 ? -1.387 10.508 -10.352 1.00 95.06 98 HIS A C 1
ATOM 822 O O . HIS A 1 98 ? -0.357 10.429 -9.692 1.00 95.06 98 HIS A O 1
ATOM 828 N N . LYS A 1 99 ? -1.432 11.065 -11.570 1.00 95.31 99 LYS A N 1
ATOM 829 C CA . LYS A 1 99 ? -0.253 11.603 -12.275 1.00 95.31 99 LYS A CA 1
ATOM 830 C C . LYS A 1 99 ? 0.935 10.624 -12.295 1.00 95.31 99 LYS A C 1
ATOM 832 O O . LYS A 1 99 ? 2.066 11.008 -12.031 1.00 95.31 99 LYS A O 1
ATOM 837 N N . SER A 1 100 ? 0.658 9.357 -12.603 1.00 95.69 100 SER A N 1
ATOM 838 C CA . SER A 1 100 ? 1.653 8.277 -12.664 1.00 95.69 100 SER A CA 1
ATOM 839 C C . SER A 1 100 ? 2.290 7.903 -11.321 1.00 95.69 100 SER A C 1
ATOM 841 O O . SER A 1 100 ? 3.324 7.239 -11.295 1.00 95.69 100 SER A O 1
ATOM 843 N N . VAL A 1 101 ? 1.672 8.295 -10.208 1.00 94.94 101 VAL A N 1
ATOM 844 C CA . VAL A 1 101 ? 2.100 7.933 -8.857 1.00 94.94 101 VAL A CA 1
ATOM 845 C C . VAL A 1 101 ? 1.035 7.053 -8.215 1.00 94.94 101 VAL A C 1
ATOM 847 O O . VAL A 1 101 ? -0.134 7.436 -8.104 1.00 94.94 101 VAL A O 1
ATOM 850 N N . VAL A 1 102 ? 1.437 5.850 -7.810 1.00 96.12 102 VAL A N 1
ATOM 851 C CA . VAL A 1 102 ? 0.563 4.827 -7.240 1.00 96.12 102 VAL A CA 1
ATOM 852 C C . VAL A 1 102 ? 0.601 4.889 -5.718 1.00 96.12 102 VAL A C 1
ATOM 854 O O . VAL A 1 102 ? 1.658 4.808 -5.098 1.00 96.12 102 VAL A O 1
ATOM 857 N N . SER A 1 103 ? -0.577 4.991 -5.113 1.00 95.94 103 SER A N 1
ATOM 858 C CA . SER A 1 103 ? -0.811 4.848 -3.675 1.00 95.94 103 SER A CA 1
ATOM 859 C C . SER A 1 103 ? -1.576 3.554 -3.397 1.00 95.94 103 SER A C 1
ATOM 861 O O . SER A 1 103 ? -2.442 3.162 -4.183 1.00 95.94 103 SER A O 1
ATOM 863 N N . VAL A 1 104 ? -1.299 2.912 -2.263 1.00 97.06 104 VAL A N 1
ATOM 864 C CA . VAL A 1 104 ? -1.956 1.665 -1.840 1.00 97.06 104 VAL A CA 1
ATOM 865 C C . VAL A 1 104 ? -2.524 1.852 -0.441 1.00 97.06 104 VAL A C 1
ATOM 867 O O . VAL A 1 104 ? -1.862 2.397 0.434 1.00 97.06 104 VAL A O 1
ATOM 870 N N . GLY A 1 105 ? -3.755 1.419 -0.210 1.00 97.12 105 GLY A N 1
ATOM 871 C CA . GLY A 1 105 ? -4.439 1.629 1.058 1.00 97.12 105 GLY A CA 1
ATOM 872 C C . GLY A 1 105 ? -5.433 0.535 1.401 1.00 97.12 105 GLY A C 1
ATOM 873 O O . GLY A 1 105 ? -5.730 -0.334 0.589 1.00 97.12 105 GLY A O 1
ATOM 874 N N . LEU A 1 106 ? -5.955 0.599 2.617 1.00 98.00 106 LEU A N 1
ATOM 875 C CA . LEU A 1 106 ? -7.057 -0.220 3.096 1.00 98.00 106 LEU A CA 1
ATOM 876 C C . LEU A 1 106 ? -8.142 0.703 3.634 1.00 98.00 106 LEU A C 1
ATOM 878 O O . LEU A 1 106 ? -7.881 1.546 4.497 1.00 98.00 106 LEU A O 1
ATOM 882 N N . ARG A 1 107 ? -9.365 0.529 3.140 1.00 97.62 107 ARG A N 1
ATOM 883 C CA . ARG A 1 107 ? -10.562 1.062 3.788 1.00 97.62 107 ARG A CA 1
ATOM 884 C C . ARG A 1 107 ? -11.014 0.068 4.847 1.00 97.62 107 ARG A C 1
ATOM 886 O O . ARG A 1 107 ? -11.125 -1.121 4.567 1.00 97.62 107 ARG A O 1
ATOM 893 N N . LEU A 1 108 ? -11.249 0.553 6.056 1.00 97.00 108 LEU A N 1
ATOM 894 C CA . LEU A 1 108 ? -11.670 -0.261 7.185 1.00 97.00 108 LEU A CA 1
ATOM 895 C C . LEU A 1 108 ? -13.170 -0.559 7.071 1.00 97.00 108 LEU A C 1
ATOM 897 O O . LEU A 1 108 ? -13.971 0.354 6.853 1.00 97.00 108 LEU A O 1
ATOM 901 N N . LYS A 1 109 ? -13.528 -1.834 7.248 1.00 96.12 109 LYS A N 1
ATOM 902 C CA . LYS A 1 109 ? -14.896 -2.291 7.524 1.00 96.12 109 LYS A CA 1
ATOM 903 C C . LYS A 1 109 ? -15.034 -2.523 9.027 1.00 96.12 109 LYS A C 1
ATOM 905 O O . LYS A 1 109 ? -15.276 -1.582 9.772 1.00 96.12 109 LYS A O 1
ATOM 910 N N . SER A 1 110 ? -14.785 -3.754 9.469 1.00 95.50 110 SER A N 1
ATOM 911 C CA . SER A 1 110 ? -14.717 -4.157 10.878 1.00 95.50 110 SER A CA 1
ATOM 912 C C . SER A 1 110 ? -13.276 -4.247 11.405 1.00 95.50 110 SER A C 1
ATOM 914 O O . SER A 1 110 ? -13.057 -4.369 12.610 1.00 95.50 110 SER A O 1
ATOM 916 N N . GLY A 1 111 ? -12.272 -4.179 10.521 1.00 93.25 111 GLY A N 1
ATOM 917 C CA . GLY A 1 111 ? -10.864 -4.260 10.892 1.00 93.25 111 GLY A CA 1
ATOM 918 C C . GLY A 1 111 ? -10.357 -3.020 11.637 1.00 93.25 111 GLY A C 1
ATOM 919 O O . GLY A 1 111 ? -10.750 -1.890 11.355 1.00 93.25 111 GLY A O 1
ATOM 920 N N . SER A 1 112 ? -9.425 -3.219 12.573 1.00 94.62 112 SER A N 1
ATOM 921 C CA . SER A 1 112 ? -8.822 -2.118 13.338 1.00 94.62 112 SER A CA 1
ATOM 922 C C . SER A 1 112 ? -7.739 -1.367 12.556 1.00 94.62 112 SER A C 1
ATOM 924 O O . SER A 1 112 ? -7.072 -1.929 11.684 1.00 94.62 112 SER A O 1
ATOM 926 N N . GLN A 1 113 ? -7.482 -0.112 12.940 1.00 94.12 113 GLN A N 1
ATOM 927 C CA . GLN A 1 113 ? -6.402 0.704 12.370 1.00 94.12 113 GLN A CA 1
ATOM 928 C C . GLN A 1 113 ? -5.031 0.026 12.477 1.00 94.12 113 GLN A C 1
ATOM 930 O O . GLN A 1 113 ? -4.314 -0.071 11.485 1.00 94.12 113 GLN A O 1
ATOM 935 N N . GLY A 1 114 ? -4.676 -0.498 13.655 1.00 94.00 114 GLY A N 1
ATOM 936 C CA . GLY A 1 114 ? -3.404 -1.197 13.838 1.00 94.00 114 GLY A CA 1
ATOM 937 C C . GLY A 1 114 ? -3.275 -2.450 12.962 1.00 94.00 114 GLY A C 1
ATOM 938 O O . GLY A 1 114 ? -2.201 -2.718 12.428 1.00 94.00 114 GLY A O 1
ATOM 939 N N . ALA A 1 115 ? -4.364 -3.202 12.762 1.00 93.88 115 ALA A N 1
ATOM 940 C CA . ALA A 1 115 ? -4.366 -4.345 11.849 1.00 93.88 115 ALA A CA 1
ATOM 941 C C . ALA A 1 115 ? -4.208 -3.909 10.381 1.00 93.88 115 ALA A C 1
ATOM 943 O O . ALA A 1 115 ? -3.426 -4.522 9.653 1.00 93.88 115 ALA A O 1
ATOM 944 N N . ALA A 1 116 ? -4.867 -2.820 9.975 1.00 95.19 116 ALA A N 1
ATOM 945 C CA . ALA A 1 116 ? -4.721 -2.241 8.643 1.00 95.19 116 ALA A CA 1
ATOM 946 C C . ALA A 1 116 ? -3.287 -1.760 8.373 1.00 95.19 116 ALA A C 1
ATOM 948 O O . ALA A 1 116 ? -2.733 -2.105 7.333 1.00 95.19 116 ALA A O 1
ATOM 949 N N . VAL A 1 117 ? -2.652 -1.037 9.307 1.00 94.75 117 VAL A N 1
ATOM 950 C CA . VAL A 1 117 ? -1.239 -0.623 9.173 1.00 94.75 117 VAL A CA 1
ATOM 951 C C . VAL A 1 117 ? -0.346 -1.846 9.012 1.00 94.75 117 VAL A C 1
ATOM 953 O O . VAL A 1 117 ? 0.452 -1.893 8.082 1.00 94.75 117 VAL A O 1
ATOM 956 N N . ARG A 1 118 ? -0.513 -2.871 9.860 1.00 94.25 118 ARG A N 1
ATOM 957 C CA . ARG A 1 118 ? 0.315 -4.079 9.768 1.00 94.25 118 ARG A CA 1
ATOM 958 C C . ARG A 1 118 ? 0.182 -4.788 8.427 1.00 94.25 118 ARG A C 1
ATOM 960 O O . ARG A 1 118 ? 1.188 -5.165 7.823 1.00 94.25 118 ARG A O 1
ATOM 967 N N . ARG A 1 119 ? -1.056 -4.962 7.956 1.00 95.31 119 ARG A N 1
ATOM 968 C CA . ARG A 1 119 ? -1.317 -5.612 6.671 1.00 95.31 119 ARG A CA 1
ATOM 969 C C . ARG A 1 119 ? -0.822 -4.759 5.504 1.00 95.31 119 ARG A C 1
ATOM 971 O O . ARG A 1 119 ? -0.257 -5.328 4.579 1.00 95.31 119 ARG A O 1
ATOM 978 N N . LEU A 1 120 ? -0.968 -3.432 5.553 1.00 94.81 120 LEU A N 1
ATOM 979 C CA . LEU A 1 120 ? -0.436 -2.526 4.530 1.00 94.81 120 LEU A CA 1
ATOM 980 C C . LEU A 1 120 ? 1.083 -2.567 4.453 1.00 94.81 120 LEU A C 1
ATOM 982 O O . LEU A 1 120 ? 1.611 -2.680 3.353 1.00 94.81 120 LEU A O 1
ATOM 986 N N . THR A 1 121 ? 1.779 -2.543 5.590 1.00 93.19 121 THR A N 1
ATOM 987 C CA . THR A 1 121 ? 3.236 -2.692 5.617 1.00 93.19 121 THR A CA 1
ATOM 988 C C . THR A 1 121 ? 3.636 -4.017 4.964 1.00 93.19 121 THR A C 1
ATOM 990 O O . THR A 1 121 ? 4.422 -4.030 4.025 1.00 93.19 121 THR A O 1
ATOM 993 N N . ALA A 1 122 ? 3.037 -5.141 5.368 1.00 93.38 122 ALA A N 1
ATOM 994 C CA . ALA A 1 122 ? 3.333 -6.428 4.733 1.00 93.38 122 ALA A CA 1
ATOM 995 C C . ALA A 1 122 ? 3.056 -6.407 3.217 1.00 93.38 122 ALA A C 1
ATOM 997 O O . ALA A 1 122 ? 3.899 -6.819 2.428 1.00 93.38 122 ALA A O 1
ATOM 998 N N . LEU A 1 123 ? 1.907 -5.869 2.806 1.00 95.38 123 LEU A N 1
ATOM 999 C CA . LEU A 1 123 ? 1.492 -5.794 1.409 1.00 95.38 123 LEU A CA 1
ATOM 1000 C C . LEU A 1 123 ? 2.427 -4.934 0.548 1.00 95.38 123 LEU A C 1
ATOM 1002 O O . LEU A 1 123 ? 2.744 -5.321 -0.572 1.00 95.38 123 LEU A O 1
ATOM 1006 N N . VAL A 1 124 ? 2.859 -3.774 1.049 1.00 93.88 124 VAL A N 1
ATOM 1007 C CA . VAL A 1 124 ? 3.799 -2.892 0.342 1.00 93.88 124 VAL A CA 1
ATOM 1008 C C . VAL A 1 124 ? 5.158 -3.570 0.207 1.00 93.88 124 VAL A C 1
ATOM 1010 O O . VAL A 1 124 ? 5.740 -3.539 -0.872 1.00 93.88 124 VAL A O 1
ATOM 1013 N N . HIS A 1 125 ? 5.637 -4.254 1.246 1.00 92.06 125 HIS A N 1
ATOM 1014 C CA . HIS A 1 125 ? 6.875 -5.025 1.152 1.00 92.06 125 HIS A CA 1
ATOM 1015 C C . HIS A 1 125 ? 6.771 -6.153 0.110 1.00 92.06 125 HIS A C 1
ATOM 1017 O O . HIS A 1 125 ? 7.615 -6.262 -0.776 1.00 92.06 125 HIS A O 1
ATOM 1023 N N . GLU A 1 126 ? 5.685 -6.933 0.146 1.00 93.94 126 GLU A N 1
ATOM 1024 C CA . GLU A 1 126 ? 5.400 -7.964 -0.857 1.00 93.94 126 GLU A CA 1
ATOM 1025 C C . GLU A 1 126 ? 5.289 -7.375 -2.278 1.00 93.94 126 GLU A C 1
ATOM 1027 O O . GLU A 1 126 ? 5.682 -8.021 -3.247 1.00 93.94 126 GLU A O 1
ATOM 1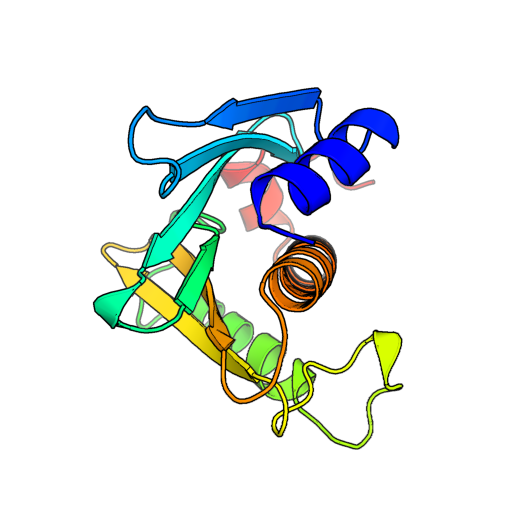032 N N . LEU A 1 127 ? 4.748 -6.161 -2.426 1.00 94.69 127 LEU A N 1
ATOM 1033 C CA . LEU A 1 127 ? 4.653 -5.463 -3.710 1.00 94.69 127 LEU A CA 1
ATOM 1034 C C . LEU A 1 127 ? 6.036 -5.095 -4.255 1.00 94.69 127 LEU A C 1
ATOM 1036 O O . LEU A 1 127 ? 6.257 -5.241 -5.452 1.00 94.69 127 LEU A O 1
ATOM 1040 N N . PHE A 1 128 ? 6.962 -4.647 -3.405 1.00 92.25 128 PHE A N 1
ATOM 1041 C CA . PHE A 1 128 ? 8.337 -4.346 -3.815 1.00 92.25 128 PHE A CA 1
ATOM 1042 C C . PHE A 1 128 ? 9.085 -5.604 -4.261 1.00 92.25 128 PHE A C 1
ATOM 1044 O O . PHE A 1 128 ? 9.730 -5.573 -5.303 1.00 92.25 128 PHE A O 1
ATOM 1051 N N . ILE A 1 129 ? 8.929 -6.721 -3.540 1.00 92.56 129 ILE A N 1
ATOM 1052 C CA . ILE A 1 129 ? 9.492 -8.018 -3.954 1.00 92.56 129 ILE A CA 1
ATOM 1053 C C . ILE A 1 129 ? 8.953 -8.417 -5.333 1.00 92.56 129 ILE A C 1
ATOM 1055 O O . ILE A 1 129 ? 9.723 -8.749 -6.227 1.00 92.56 129 ILE A O 1
ATOM 1059 N N . TYR A 1 130 ? 7.634 -8.314 -5.539 1.00 94.88 130 TYR A N 1
ATOM 1060 C CA . TYR A 1 130 ? 7.019 -8.584 -6.841 1.00 94.88 130 TYR A CA 1
ATOM 1061 C C . TYR A 1 130 ? 7.596 -7.702 -7.963 1.00 94.88 130 TYR A C 1
ATOM 1063 O O . TYR A 1 130 ? 7.787 -8.174 -9.081 1.00 94.88 130 TYR A O 1
ATOM 1071 N N . HIS A 1 131 ? 7.879 -6.427 -7.683 1.00 94.38 131 HIS A N 1
ATOM 1072 C CA . HIS A 1 131 ? 8.477 -5.528 -8.672 1.00 94.38 131 HIS A CA 1
ATOM 1073 C C . HIS A 1 131 ? 9.938 -5.842 -8.958 1.00 94.38 131 HIS A C 1
ATOM 1075 O O . HIS A 1 131 ? 10.354 -5.678 -10.096 1.00 94.38 131 HIS A O 1
ATOM 1081 N N . HIS A 1 132 ? 10.700 -6.290 -7.964 1.00 91.06 132 HIS A N 1
ATOM 1082 C CA . HIS A 1 132 ? 12.086 -6.691 -8.177 1.00 91.06 132 HIS A CA 1
ATOM 1083 C C . HIS A 1 132 ? 12.182 -7.879 -9.146 1.00 91.06 132 HIS A C 1
ATOM 1085 O O . HIS A 1 132 ? 13.015 -7.866 -10.042 1.00 91.06 132 HIS A O 1
ATOM 1091 N N . ASP A 1 133 ? 11.265 -8.844 -9.028 1.00 93.44 133 ASP A N 1
ATOM 1092 C CA . ASP A 1 133 ? 11.174 -10.006 -9.925 1.00 93.44 133 ASP A CA 1
ATOM 1093 C C . ASP A 1 133 ? 10.659 -9.641 -11.331 1.00 93.44 133 ASP A C 1
ATOM 1095 O O . ASP A 1 133 ? 11.203 -10.074 -12.343 1.00 93.44 133 ASP A O 1
ATOM 1099 N N . ARG A 1 134 ? 9.586 -8.843 -11.416 1.00 95.31 134 ARG A N 1
ATOM 1100 C CA . ARG A 1 134 ? 8.858 -8.617 -12.681 1.00 95.31 134 ARG A CA 1
ATOM 1101 C C . ARG A 1 134 ? 9.247 -7.362 -13.450 1.00 95.31 134 ARG A C 1
ATOM 1103 O O . ARG A 1 134 ? 8.955 -7.285 -14.641 1.00 95.31 134 ARG A O 1
ATOM 1110 N N . TRP A 1 135 ? 9.807 -6.372 -12.766 1.00 94.44 135 TRP A N 1
ATOM 1111 C CA . TRP A 1 135 ? 10.121 -5.045 -13.299 1.00 94.44 135 TRP A CA 1
ATOM 1112 C C . TRP A 1 135 ? 11.484 -4.547 -12.763 1.00 94.44 135 TRP A C 1
ATOM 1114 O O . TRP A 1 135 ? 11.545 -3.469 -12.158 1.00 94.44 135 TRP A O 1
ATOM 1124 N N . PRO A 1 136 ? 12.579 -5.315 -12.935 1.00 92.88 136 PRO A N 1
ATOM 1125 C CA . PRO A 1 136 ? 13.876 -4.987 -12.345 1.00 92.88 136 PRO A CA 1
ATOM 1126 C C . PRO A 1 136 ? 14.458 -3.662 -12.858 1.00 92.88 136 PRO A C 1
ATOM 1128 O O . PRO A 1 136 ? 14.976 -2.879 -12.062 1.00 92.88 136 PRO A O 1
ATOM 1131 N N . GLU A 1 137 ? 14.306 -3.345 -14.147 1.00 92.69 137 GLU A N 1
ATOM 1132 C CA . GLU A 1 137 ? 14.780 -2.082 -14.734 1.00 92.69 137 GLU A CA 1
ATOM 1133 C C . GLU A 1 137 ? 14.065 -0.884 -14.104 1.00 92.69 137 GLU A C 1
ATOM 1135 O O . GLU A 1 137 ? 14.690 0.089 -13.688 1.00 92.69 137 GLU A O 1
ATOM 1140 N N . TYR A 1 138 ? 12.747 -0.997 -13.925 1.00 93.50 138 TYR A N 1
ATOM 1141 C CA . TYR A 1 138 ? 11.957 0.014 -13.228 1.00 93.50 138 TYR A CA 1
ATOM 1142 C C . TYR A 1 138 ? 12.436 0.214 -11.782 1.00 93.50 138 TYR A C 1
ATOM 1144 O O . TYR A 1 138 ? 12.527 1.353 -11.311 1.00 93.50 138 TYR A O 1
ATOM 1152 N N . MET A 1 139 ? 12.736 -0.877 -11.068 1.00 91.62 139 MET A N 1
ATOM 1153 C CA . MET A 1 139 ? 13.234 -0.818 -9.691 1.00 91.62 139 MET A CA 1
ATOM 1154 C C . MET A 1 139 ? 14.611 -0.158 -9.608 1.00 91.62 139 MET A C 1
ATOM 1156 O O . MET A 1 139 ? 14.847 0.645 -8.699 1.00 91.62 139 MET A O 1
ATOM 1160 N N . TYR A 1 140 ? 15.492 -0.436 -10.569 1.00 88.94 140 TYR A N 1
ATOM 1161 C CA . TYR A 1 140 ? 16.780 0.238 -10.691 1.00 88.94 140 TYR A CA 1
ATOM 1162 C C . TYR A 1 140 ? 16.594 1.746 -10.913 1.00 88.94 140 TYR A C 1
ATOM 1164 O O . TYR A 1 140 ? 17.065 2.552 -10.111 1.00 88.94 140 TYR A O 1
ATOM 1172 N N . GLU A 1 141 ? 15.821 2.139 -11.927 1.00 90.50 141 GLU A N 1
ATOM 1173 C CA . GLU A 1 141 ? 15.629 3.542 -12.314 1.00 90.50 141 GLU A CA 1
ATOM 1174 C C . GLU A 1 141 ? 14.968 4.395 -11.219 1.00 90.50 141 GLU A C 1
ATOM 1176 O O . GLU A 1 141 ? 15.350 5.543 -10.991 1.00 90.50 141 GLU A O 1
ATOM 1181 N N . ASN A 1 142 ? 13.963 3.855 -10.524 1.00 89.00 142 ASN A N 1
ATOM 1182 C CA . ASN A 1 142 ? 13.118 4.648 -9.623 1.00 89.00 142 ASN A CA 1
ATOM 1183 C C . ASN A 1 142 ? 13.540 4.544 -8.150 1.00 89.00 142 ASN A C 1
ATOM 1185 O O . ASN A 1 142 ? 13.338 5.478 -7.357 1.00 89.00 142 ASN A O 1
ATOM 1189 N N . PHE A 1 143 ? 14.151 3.421 -7.772 1.00 86.62 143 PHE A N 1
ATOM 1190 C CA . PHE A 1 143 ? 14.508 3.117 -6.388 1.00 86.62 143 PHE A CA 1
ATOM 1191 C C . PHE A 1 143 ? 16.006 2.898 -6.173 1.00 86.62 143 PHE A C 1
ATOM 1193 O O . PHE A 1 143 ? 16.405 2.728 -5.021 1.00 86.62 143 PHE A O 1
ATOM 1200 N N . GLY A 1 144 ? 16.832 2.958 -7.224 1.00 80.56 144 GLY A N 1
ATOM 1201 C CA . GLY A 1 144 ? 18.288 2.821 -7.128 1.00 80.56 144 GLY A CA 1
ATOM 1202 C C . GLY A 1 144 ? 18.732 1.451 -6.618 1.00 80.56 144 GLY A C 1
ATOM 1203 O O . GLY A 1 144 ? 19.769 1.356 -5.967 1.00 80.56 144 GLY A O 1
ATOM 1204 N N . SER A 1 145 ? 17.912 0.415 -6.820 1.00 66.56 145 SER A N 1
ATOM 1205 C CA . SER A 1 145 ? 18.188 -0.920 -6.287 1.00 66.56 145 SER A CA 1
ATOM 1206 C C . SER A 1 145 ? 19.266 -1.615 -7.120 1.00 66.56 145 SER A C 1
ATOM 1208 O O . SER A 1 145 ? 19.066 -1.732 -8.329 1.00 66.56 145 SER A O 1
ATOM 1210 N N . PRO A 1 146 ? 20.348 -2.147 -6.522 1.00 51.72 146 PRO A N 1
ATOM 1211 C CA . PRO A 1 146 ? 21.051 -3.263 -7.137 1.00 51.72 146 PRO A CA 1
ATOM 1212 C C . PRO A 1 146 ? 20.091 -4.462 -7.204 1.00 51.72 146 PRO A C 1
ATOM 1214 O O . PRO A 1 146 ? 19.202 -4.587 -6.354 1.00 51.72 146 PRO A O 1
ATOM 1217 N N . LEU A 1 147 ? 20.248 -5.298 -8.232 1.00 44.12 147 LEU A N 1
ATOM 1218 C CA . LEU A 1 147 ? 19.741 -6.671 -8.240 1.00 44.12 147 LEU A CA 1
ATOM 1219 C C . LEU A 1 147 ? 20.504 -7.420 -7.138 1.00 44.12 147 LEU A C 1
ATOM 1221 O O . LEU A 1 147 ? 21.727 -7.514 -7.244 1.00 44.12 147 LEU A O 1
ATOM 1225 N N . GLU A 1 148 ? 19.828 -7.866 -6.079 1.00 39.28 148 GLU A N 1
ATOM 1226 C CA . GLU A 1 148 ? 20.404 -8.848 -5.141 1.00 39.28 148 GLU A CA 1
ATOM 1227 C C . GLU A 1 148 ? 19.843 -10.234 -5.449 1.00 39.28 148 GLU A C 1
ATOM 1229 O O . GLU A 1 148 ? 18.597 -10.370 -5.491 1.00 39.28 148 GLU A O 1
#

Organism: NCBI:txid2282655

Sequence (148 aa):
MTIPDALQTYVQRGIFKSFNAQPDQRKFDFVWLNRKRMHVHWNAGRNAIVFKDVLHNIPARSRHYREVRAYLKGRTSPDLPAHRRVDPDLFDLVCENHKSVVSVGLRLKSGSQGAAVRRLTALVHELFIYHHDRWPEYMYENFGSPLE

Foldseek 3Di:
DALVVLVVVCCVVVQWVDWDADPVSQKIWTQHALRDIWIWGQDPVQQKIKTWQLAAQADCPDPVVVVLVVLQVVLQDPPDDPLSHPPPQAWDWDWDADPRGIMTMTRGDPHDNSRRSVNVVVVSVVSLVVCCVVPVVSCCVGSVDDND